Protein AF-A0A7C3G7V5-F1 (afdb_monomer)

Secondary structure (DSSP, 8-state):
----HHHHHHHHHHHHHHHTTS--------HHHHHTS-GGG-EEEEEETTEEEEEEBPHHHHHHHHTTSS-HHHHHHHH---BPPP-

Foldseek 3Di:
DDDDLVCLVVVLVVVVVVCVVDPDDDDDPQLSNQLVDQQQPDWDWDQDPNDIDIAGWAPVVNVCVVVVVDGSSRCCVPPRTDHHDDD

Mean predicted aligned error: 4.0 Å

pLDDT: mean 92.06, std 9.37, range [46.81, 97.88]

Nearest PDB structures (foldseek):
  2i9y-assembly1_A  TM=4.670E-01  e=6.134E+00  Arabidopsis thaliana

Structure (mmCIF, N/CA/C/O backbone):
data_AF-A0A7C3G7V5-F1
#
_entry.id   AF-A0A7C3G7V5-F1
#
loop_
_atom_site.group_PDB
_atom_site.id
_atom_site.type_symbol
_atom_site.label_atom_id
_atom_site.label_alt_id
_atom_site.label_comp_id
_atom_site.label_asym_id
_atom_site.label_entity_id
_atom_site.label_seq_id
_atom_site.pdbx_PDB_ins_code
_atom_site.Cartn_x
_atom_site.Cartn_y
_atom_site.Cartn_z
_atom_site.occupancy
_atom_site.B_iso_or_equiv
_atom_site.auth_seq_id
_atom_site.auth_comp_id
_atom_site.auth_asym_id
_atom_site.auth_atom_id
_atom_site.pdbx_PDB_model_num
ATOM 1 N N . MET A 1 1 ? 2.538 -15.937 5.045 1.00 46.81 1 MET A N 1
ATOM 2 C CA . MET A 1 1 ? 1.398 -16.154 5.958 1.00 46.81 1 MET A CA 1
ATOM 3 C C . MET A 1 1 ? 0.137 -15.975 5.140 1.00 46.81 1 MET A C 1
ATOM 5 O O . MET A 1 1 ? 0.007 -14.944 4.494 1.00 46.81 1 MET A O 1
ATOM 9 N N . THR A 1 2 ? -0.718 -16.986 5.065 1.00 63.91 2 THR A N 1
ATOM 10 C CA . THR A 1 2 ? -1.953 -16.934 4.277 1.00 63.91 2 THR A CA 1
ATOM 11 C C . THR A 1 2 ? -3.099 -16.525 5.188 1.00 63.91 2 THR A C 1
ATOM 13 O O . THR A 1 2 ? -3.493 -17.273 6.077 1.00 63.91 2 THR A O 1
ATOM 16 N N . ILE A 1 3 ? -3.612 -15.314 4.988 1.00 71.19 3 ILE A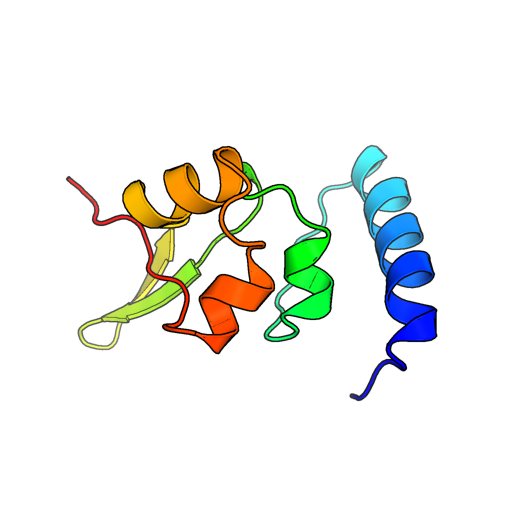 N 1
ATOM 17 C CA . ILE A 1 3 ? -4.875 -14.893 5.590 1.00 71.19 3 ILE A CA 1
ATOM 18 C C . ILE A 1 3 ? -5.990 -15.395 4.683 1.00 71.19 3 ILE A C 1
ATOM 20 O O . ILE A 1 3 ? -5.937 -15.209 3.468 1.00 71.19 3 ILE A O 1
ATOM 24 N N . HIS A 1 4 ? -6.976 -16.071 5.266 1.00 77.62 4 HIS A N 1
ATOM 25 C CA . HIS A 1 4 ? -8.143 -16.529 4.524 1.00 77.62 4 HIS A CA 1
ATOM 26 C C . HIS A 1 4 ? -8.876 -15.315 3.917 1.00 77.62 4 HIS A C 1
ATOM 28 O O . HIS A 1 4 ? -9.143 -14.367 4.660 1.00 77.62 4 HIS A O 1
ATOM 34 N N . PRO A 1 5 ? -9.257 -15.318 2.623 1.00 69.94 5 PRO A N 1
ATOM 35 C CA . PRO A 1 5 ? -9.898 -14.163 1.983 1.00 69.94 5 PRO A CA 1
ATOM 36 C C . PRO A 1 5 ? -11.131 -13.644 2.739 1.00 69.94 5 PRO A C 1
ATOM 38 O O . PRO A 1 5 ? -11.284 -12.442 2.934 1.00 69.94 5 PRO A O 1
ATOM 41 N N . GLY A 1 6 ? -11.953 -14.551 3.283 1.00 77.25 6 GLY A N 1
ATOM 42 C CA . GLY A 1 6 ? -13.133 -14.197 4.085 1.00 77.25 6 GLY A CA 1
ATOM 43 C C . GLY A 1 6 ? -12.837 -13.519 5.432 1.00 77.25 6 GLY A C 1
ATOM 44 O O . GLY A 1 6 ? -13.740 -12.945 6.026 1.00 77.25 6 GLY A O 1
ATOM 45 N N . ALA A 1 7 ? -11.592 -13.560 5.915 1.00 86.06 7 ALA A N 1
ATOM 46 C CA . ALA A 1 7 ? -11.170 -12.868 7.135 1.00 86.06 7 ALA A CA 1
ATOM 47 C C . ALA A 1 7 ? -10.543 -11.490 6.852 1.00 86.06 7 ALA A C 1
ATOM 49 O O . ALA A 1 7 ? -10.347 -10.705 7.780 1.00 86.06 7 ALA A O 1
ATOM 50 N N . MET A 1 8 ? -10.236 -11.172 5.588 1.00 88.62 8 MET A N 1
ATOM 51 C CA . MET A 1 8 ? -9.519 -9.945 5.236 1.00 88.62 8 MET A CA 1
ATOM 52 C C . MET A 1 8 ? -10.335 -8.684 5.545 1.00 88.62 8 MET A C 1
ATOM 54 O O . MET A 1 8 ? -9.776 -7.704 6.025 1.00 88.62 8 MET A O 1
ATOM 58 N N . GLY A 1 9 ? -11.656 -8.720 5.337 1.00 89.38 9 GLY A N 1
ATOM 59 C CA . GLY A 1 9 ? -12.534 -7.593 5.664 1.00 89.38 9 GLY A CA 1
ATOM 60 C C . GLY A 1 9 ? -12.553 -7.267 7.161 1.00 89.38 9 GLY A C 1
ATOM 61 O O . GLY A 1 9 ? -12.477 -6.100 7.533 1.00 89.38 9 GLY A O 1
ATOM 62 N N . VAL A 1 10 ? -12.574 -8.294 8.019 1.00 92.50 10 VAL A N 1
ATOM 63 C CA . VAL A 1 10 ? -12.496 -8.117 9.480 1.00 92.50 10 VAL A CA 1
ATOM 64 C C . VAL A 1 10 ? -11.144 -7.526 9.867 1.00 92.50 10 VAL A C 1
ATOM 66 O O . VAL A 1 10 ? -11.091 -6.538 10.589 1.00 92.50 10 VAL A O 1
ATOM 69 N N . LEU A 1 11 ? -10.048 -8.075 9.334 1.00 91.56 11 LEU A N 1
ATOM 70 C CA . LEU A 1 11 ? -8.712 -7.537 9.583 1.00 91.56 11 LEU A CA 1
ATOM 71 C C . LEU A 1 11 ? -8.594 -6.067 9.159 1.00 91.56 11 LEU A C 1
ATOM 73 O O . LEU A 1 11 ? -8.024 -5.260 9.891 1.00 91.56 11 LEU A O 1
ATOM 77 N N . TRP A 1 12 ? -9.114 -5.720 7.981 1.00 92.69 12 TRP A N 1
ATOM 78 C CA . TRP A 1 12 ? -9.093 -4.346 7.499 1.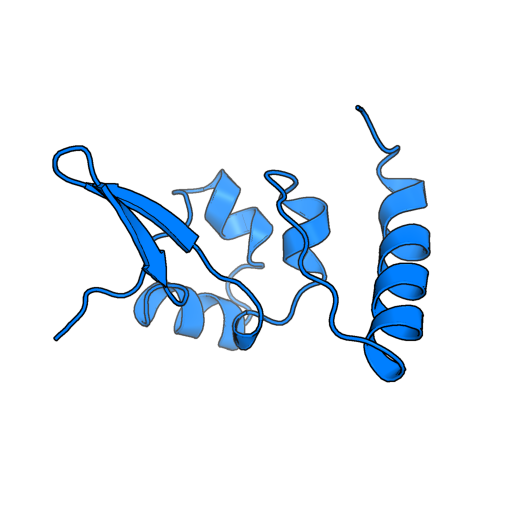00 92.69 12 TRP A CA 1
ATOM 79 C C . TRP A 1 12 ? -9.868 -3.409 8.421 1.00 92.69 12 TRP A C 1
ATOM 81 O O . TRP A 1 12 ? -9.381 -2.321 8.718 1.00 92.69 12 TRP A O 1
ATOM 91 N N . GLU A 1 13 ? -11.031 -3.832 8.915 1.00 94.06 13 GLU A N 1
ATOM 92 C CA . GLU A 1 13 ? -11.813 -3.026 9.849 1.00 94.06 13 GLU A CA 1
ATOM 93 C C . GLU A 1 13 ? -11.063 -2.782 11.163 1.00 94.06 13 GLU A C 1
ATOM 95 O O . GLU A 1 13 ? -11.023 -1.648 11.643 1.00 94.06 13 GLU A O 1
ATOM 100 N N . GLU A 1 14 ? -10.381 -3.796 11.696 1.00 94.75 14 GLU A N 1
ATOM 101 C CA . GLU A 1 14 ? -9.541 -3.640 12.888 1.00 94.75 14 GLU A CA 1
ATOM 102 C C . GLU A 1 14 ? -8.366 -2.683 12.638 1.00 94.75 14 GLU A C 1
ATOM 104 O O . GLU A 1 14 ? -8.113 -1.781 13.443 1.00 94.75 14 GLU A O 1
ATOM 109 N N . ILE A 1 15 ? -7.685 -2.808 11.490 1.00 94.81 15 ILE A N 1
ATOM 110 C CA . ILE A 1 15 ? -6.618 -1.881 11.079 1.00 94.81 15 ILE A CA 1
ATOM 111 C C . ILE A 1 15 ? -7.171 -0.456 10.968 1.00 94.81 15 ILE A C 1
ATOM 113 O O . ILE A 1 15 ? -6.575 0.486 11.491 1.00 94.81 15 ILE A O 1
ATOM 117 N N . ARG A 1 16 ? -8.327 -0.283 10.322 1.00 94.75 16 ARG A N 1
ATOM 118 C CA . ARG A 1 16 ? -8.981 1.014 10.131 1.00 94.75 16 ARG A CA 1
ATOM 119 C C . ARG A 1 16 ? -9.369 1.638 11.468 1.00 94.75 16 ARG A C 1
ATOM 121 O O . ARG A 1 16 ? -9.065 2.808 11.691 1.00 94.75 16 ARG A O 1
ATOM 128 N N . SER A 1 17 ? -9.971 0.868 12.372 1.00 96.75 17 SER A N 1
ATOM 129 C CA . SER A 1 17 ? -10.326 1.305 13.727 1.00 96.75 17 SER A CA 1
ATOM 130 C C . SER A 1 17 ? -9.091 1.727 14.521 1.00 96.75 17 SER A C 1
ATOM 132 O O . SER A 1 17 ? -9.070 2.803 15.121 1.00 96.75 17 SER A O 1
ATOM 134 N N . ALA A 1 18 ? -8.028 0.922 14.500 1.00 96.81 18 ALA A N 1
ATOM 135 C CA . ALA A 1 18 ? -6.779 1.251 15.176 1.00 96.81 18 ALA A CA 1
ATOM 136 C C . ALA A 1 18 ? -6.103 2.499 14.575 1.00 96.81 18 ALA A C 1
ATOM 138 O O . ALA A 1 18 ? -5.586 3.327 15.327 1.00 96.81 18 ALA A O 1
ATOM 139 N N . SER A 1 19 ? -6.207 2.701 13.254 1.00 96.25 19 SER A N 1
ATOM 140 C CA . SER A 1 19 ? -5.635 3.863 12.553 1.00 96.25 19 SER A CA 1
ATOM 141 C C . SER A 1 19 ? -6.225 5.214 12.987 1.00 96.25 19 SER A C 1
ATOM 143 O O . SER A 1 19 ? -5.616 6.259 12.775 1.00 96.25 19 SER A O 1
ATOM 145 N N . GLN A 1 20 ? -7.397 5.210 13.634 1.00 96.25 20 GLN A N 1
ATOM 146 C CA . GLN A 1 20 ? -8.012 6.421 14.192 1.00 96.25 20 GLN A CA 1
ATOM 147 C C . GLN A 1 20 ? -7.299 6.913 15.460 1.00 96.25 20 GLN A C 1
ATOM 149 O O . GLN A 1 20 ? -7.475 8.062 15.857 1.00 96.25 20 GLN A O 1
ATOM 154 N N . ARG A 1 21 ? -6.527 6.039 16.119 1.00 97.88 21 ARG A N 1
ATOM 155 C CA . ARG A 1 21 ? -5.840 6.316 17.391 1.00 97.88 21 ARG A CA 1
ATOM 156 C C . ARG A 1 21 ? -4.325 6.414 17.232 1.00 97.88 21 ARG A C 1
ATOM 158 O O . ARG A 1 21 ? -3.673 7.054 18.050 1.00 97.88 21 ARG A O 1
ATOM 165 N N . SER A 1 22 ? -3.762 5.789 16.201 1.00 96.81 22 SER A N 1
ATOM 166 C CA . SER A 1 22 ? -2.327 5.809 15.919 1.00 96.81 22 SER A CA 1
ATOM 167 C C . SER A 1 22 ? -2.040 5.662 14.426 1.00 96.81 22 SER A C 1
ATOM 169 O O . SER A 1 22 ? -2.861 5.167 13.659 1.00 96.81 22 SER A O 1
ATOM 171 N N . GLN A 1 23 ? -0.850 6.081 13.992 1.00 96.81 23 GLN A N 1
ATOM 172 C CA . GLN A 1 23 ? -0.414 5.839 12.621 1.00 96.81 23 GLN A CA 1
ATOM 173 C C . GLN A 1 23 ? -0.060 4.358 12.430 1.00 96.81 23 GLN A C 1
ATOM 175 O O . GLN A 1 23 ? 0.733 3.803 13.189 1.00 96.81 23 GLN A O 1
ATOM 180 N N . ILE A 1 24 ? -0.612 3.742 11.383 1.00 96.12 24 ILE A N 1
ATOM 181 C CA . ILE A 1 24 ? -0.324 2.357 10.996 1.00 96.12 24 ILE A CA 1
ATOM 182 C C . ILE A 1 24 ? 0.243 2.348 9.580 1.00 96.12 24 ILE A C 1
ATOM 184 O O . ILE A 1 24 ? -0.347 2.919 8.663 1.00 96.12 24 ILE A O 1
ATOM 188 N N . ILE A 1 25 ? 1.385 1.682 9.406 1.00 95.75 25 ILE A N 1
ATOM 189 C CA . ILE A 1 25 ? 1.999 1.425 8.102 1.00 95.75 25 ILE A CA 1
ATOM 190 C C . ILE A 1 25 ? 1.939 -0.077 7.856 1.00 95.75 25 ILE A C 1
ATOM 192 O O . ILE A 1 25 ? 2.450 -0.864 8.650 1.00 95.75 25 ILE A O 1
ATOM 196 N N . VAL A 1 26 ? 1.318 -0.464 6.745 1.00 94.81 26 VAL A N 1
ATOM 197 C CA . VAL A 1 26 ? 1.199 -1.860 6.324 1.00 94.81 26 VAL A CA 1
ATOM 198 C C . VAL A 1 26 ? 2.002 -2.049 5.046 1.00 94.81 26 VAL A C 1
ATOM 200 O O . VAL A 1 26 ? 1.805 -1.323 4.074 1.00 94.81 26 VAL A O 1
ATOM 203 N N . THR A 1 27 ? 2.889 -3.041 5.031 1.00 94.31 27 THR A N 1
ATOM 204 C CA . THR A 1 27 ? 3.512 -3.531 3.800 1.00 94.31 27 THR 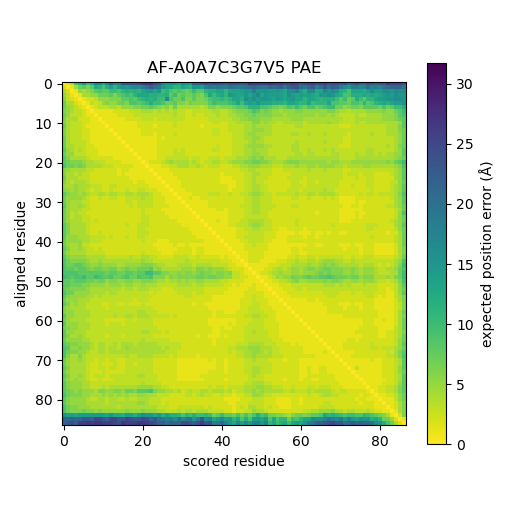A CA 1
ATOM 205 C C . THR A 1 27 ? 2.749 -4.764 3.333 1.00 94.31 27 THR A C 1
ATOM 207 O O . THR 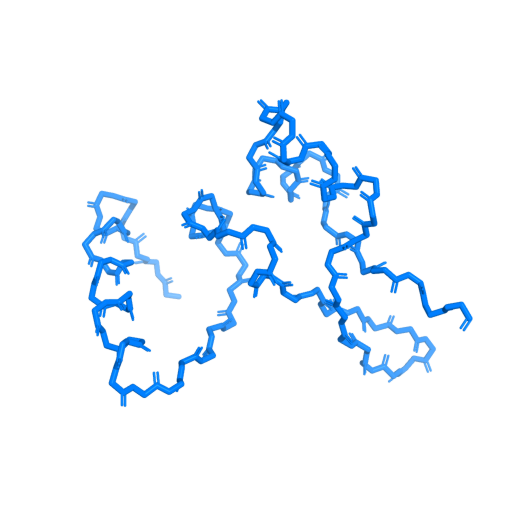A 1 27 ? 2.479 -5.681 4.108 1.00 94.31 27 THR A O 1
ATOM 210 N N . THR A 1 28 ? 2.329 -4.779 2.070 1.00 92.19 28 THR A N 1
ATOM 211 C CA . THR A 1 28 ? 1.514 -5.871 1.537 1.00 92.19 28 THR A CA 1
ATOM 212 C C . THR A 1 28 ? 1.766 -6.074 0.050 1.00 92.19 28 THR A C 1
ATOM 214 O O . THR A 1 28 ? 1.935 -5.115 -0.698 1.00 92.19 28 THR A O 1
ATOM 217 N N . HIS A 1 29 ? 1.750 -7.338 -0.368 1.00 91.25 29 HIS A N 1
ATOM 218 C CA . HIS A 1 29 ? 1.596 -7.742 -1.768 1.00 91.25 29 HIS A CA 1
ATOM 219 C C . HIS A 1 29 ? 0.214 -8.369 -2.025 1.00 91.25 29 HIS A C 1
ATOM 221 O O . HIS A 1 29 ? -0.017 -8.903 -3.104 1.00 91.25 29 HIS A O 1
ATOM 227 N N . SER A 1 30 ? -0.698 -8.347 -1.042 1.00 92.25 30 SER A N 1
ATOM 228 C CA . SER A 1 30 ? -2.064 -8.856 -1.200 1.00 92.25 30 SER A CA 1
ATOM 229 C C . SER A 1 30 ? -2.886 -7.850 -2.002 1.00 92.25 30 SER A C 1
ATOM 231 O O . SER A 1 30 ? -3.139 -6.753 -1.496 1.00 92.25 30 SER A O 1
ATOM 233 N N . PRO A 1 31 ? -3.340 -8.205 -3.214 1.00 94.00 31 PRO A N 1
ATOM 234 C CA . PRO A 1 31 ? -4.178 -7.301 -3.981 1.00 94.00 31 PRO A CA 1
ATOM 235 C C . PRO A 1 31 ? -5.544 -7.101 -3.305 1.00 94.00 31 PRO A C 1
ATOM 237 O O . PRO A 1 31 ? -6.057 -5.991 -3.315 1.00 94.00 31 PRO A O 1
ATOM 240 N N . ASP A 1 32 ? -6.069 -8.123 -2.619 1.00 92.44 32 ASP A N 1
ATOM 241 C CA . ASP A 1 32 ? -7.341 -8.034 -1.888 1.00 92.44 32 ASP A CA 1
ATOM 242 C C . ASP A 1 32 ? -7.296 -6.970 -0.782 1.00 92.44 32 ASP A C 1
ATOM 244 O O . ASP A 1 32 ? -8.257 -6.232 -0.591 1.00 92.44 32 ASP A O 1
ATOM 248 N N . LEU A 1 33 ? -6.167 -6.837 -0.071 1.00 92.75 33 LEU A N 1
ATOM 249 C CA . LEU A 1 33 ? -6.000 -5.770 0.920 1.00 92.75 33 LEU A CA 1
ATOM 250 C C . LEU A 1 33 ? -5.901 -4.387 0.258 1.00 92.75 33 LEU A C 1
ATOM 252 O O . LEU A 1 33 ? -6.405 -3.412 0.807 1.00 92.75 33 LEU A O 1
ATOM 256 N N . LEU A 1 34 ? -5.271 -4.293 -0.918 1.00 94.75 34 LEU A N 1
ATOM 257 C CA . LEU A 1 34 ? -5.180 -3.034 -1.663 1.00 94.75 34 LEU A CA 1
ATOM 258 C C . LEU A 1 34 ? -6.545 -2.564 -2.173 1.00 94.75 34 LEU A C 1
ATOM 260 O O . LEU A 1 34 ? -6.782 -1.358 -2.184 1.00 94.75 34 LEU A O 1
ATOM 264 N N . ASP A 1 35 ? -7.442 -3.484 -2.534 1.00 94.94 35 ASP A N 1
ATOM 265 C CA . ASP A 1 35 ? -8.809 -3.170 -2.975 1.00 94.94 35 ASP A CA 1
ATOM 266 C C . ASP A 1 35 ? -9.642 -2.465 -1.888 1.00 94.94 35 ASP A C 1
ATOM 268 O O . ASP A 1 35 ? -10.587 -1.739 -2.194 1.00 94.94 35 ASP A O 1
ATOM 272 N N . MET A 1 36 ? -9.259 -2.614 -0.616 1.00 93.56 36 MET A N 1
ATOM 273 C CA . MET A 1 36 ? -9.894 -1.943 0.524 1.00 93.56 36 MET A CA 1
ATOM 274 C C . MET A 1 36 ? -9.287 -0.572 0.865 1.00 93.56 36 MET A C 1
ATOM 276 O O . MET A 1 36 ? -9.881 0.199 1.626 1.00 93.56 36 MET A O 1
ATOM 280 N N . CYS A 1 37 ? -8.127 -0.239 0.298 1.00 93.94 37 CYS A N 1
ATOM 281 C CA . CYS A 1 37 ? -7.424 1.014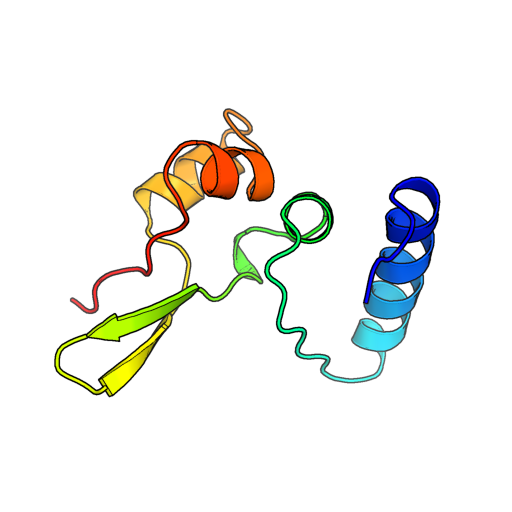 0.555 1.00 93.94 37 CYS A CA 1
ATOM 282 C C . CYS A 1 37 ? -7.919 2.142 -0.358 1.00 93.94 37 CYS A C 1
ATOM 284 O O . CYS A 1 37 ? -8.148 1.957 -1.554 1.00 93.94 37 CYS A O 1
ATOM 286 N N . ASN A 1 38 ? -7.962 3.375 0.156 1.00 95.19 38 ASN A N 1
ATOM 287 C CA . ASN A 1 38 ? -8.040 4.531 -0.732 1.00 95.19 38 ASN A CA 1
ATOM 288 C C . ASN A 1 38 ? -6.708 4.663 -1.486 1.00 95.19 38 ASN A C 1
ATOM 290 O O . ASN A 1 38 ? -5.646 4.657 -0.866 1.00 95.19 38 ASN A O 1
ATOM 294 N N . VAL A 1 39 ? -6.740 4.862 -2.806 1.00 96.44 39 VAL A N 1
ATOM 295 C CA . VAL A 1 39 ? -5.519 4.976 -3.628 1.00 96.44 39 VAL A CA 1
ATOM 296 C C . VAL A 1 39 ? -4.549 6.065 -3.147 1.00 96.44 39 VAL A C 1
ATOM 298 O O . VAL A 1 39 ? -3.338 5.932 -3.295 1.00 96.44 39 VAL A O 1
ATOM 301 N N . ASN A 1 40 ? -5.049 7.122 -2.495 1.00 96.50 40 ASN A N 1
ATOM 302 C CA . ASN A 1 40 ? -4.215 8.172 -1.899 1.00 96.50 40 ASN A CA 1
ATOM 303 C C . ASN A 1 40 ? -3.371 7.691 -0.706 1.00 96.50 40 ASN A C 1
ATOM 305 O O . ASN A 1 40 ? -2.360 8.316 -0.378 1.00 96.50 40 ASN A O 1
ATOM 309 N N . GLN A 1 41 ? -3.785 6.609 -0.047 1.00 96.06 41 GLN A N 1
ATOM 310 C CA . GLN A 1 41 ? -3.085 5.995 1.083 1.00 96.06 41 GLN A CA 1
ATOM 311 C C . GLN A 1 41 ? -2.000 5.014 0.619 1.00 96.06 41 GLN A C 1
ATOM 313 O O . GLN A 1 41 ? -1.110 4.679 1.395 1.00 96.06 41 GLN A O 1
ATOM 318 N N . ILE A 1 42 ? -2.036 4.584 -0.645 1.00 97.25 42 ILE A N 1
ATOM 319 C CA . ILE A 1 42 ? -1.095 3.607 -1.190 1.00 97.25 42 ILE A CA 1
ATOM 320 C C . ILE A 1 42 ? 0.240 4.289 -1.511 1.00 97.25 42 ILE A C 1
ATOM 322 O O . ILE A 1 42 ? 0.295 5.406 -2.045 1.00 97.25 42 ILE A O 1
ATOM 326 N N . ARG A 1 43 ? 1.334 3.606 -1.169 1.00 97.44 43 ARG A N 1
ATOM 327 C CA . ARG A 1 43 ? 2.698 3.961 -1.566 1.00 97.44 43 ARG A CA 1
ATOM 328 C C . ARG A 1 43 ? 3.329 2.785 -2.298 1.00 97.44 43 ARG A C 1
ATOM 330 O O . ARG A 1 43 ? 3.250 1.657 -1.821 1.00 97.44 43 ARG A O 1
ATOM 337 N N . VAL A 1 44 ? 3.928 3.061 -3.450 1.00 96.88 44 VAL A N 1
ATOM 338 C CA . VAL A 1 44 ? 4.589 2.068 -4.300 1.00 96.88 44 VAL A CA 1
ATOM 339 C C . V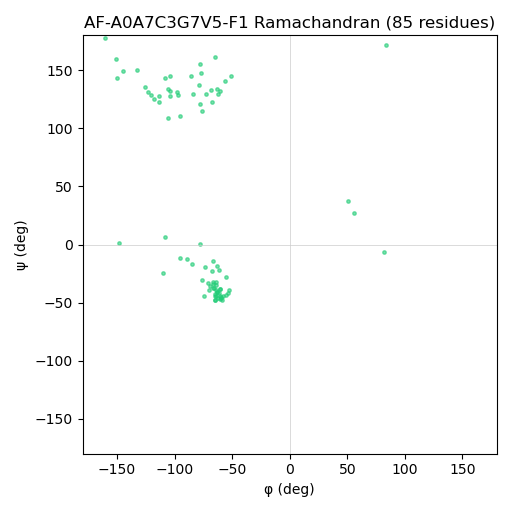AL A 1 44 ? 6.085 2.115 -4.025 1.00 96.88 44 VAL A C 1
ATOM 341 O O . VAL A 1 44 ? 6.668 3.201 -3.968 1.00 96.88 44 VAL A O 1
ATOM 344 N N . LEU A 1 45 ? 6.676 0.939 -3.813 1.00 94.56 45 LEU A N 1
ATOM 345 C CA . LEU A 1 45 ? 8.111 0.759 -3.638 1.00 94.56 45 LEU A CA 1
ATOM 346 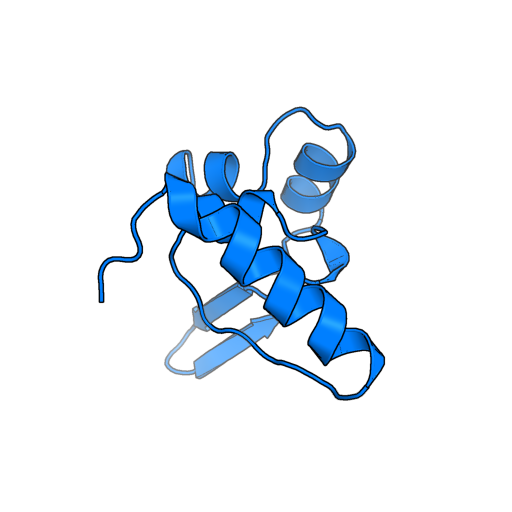C C . LEU A 1 45 ? 8.694 0.173 -4.920 1.00 94.56 45 LEU A C 1
ATOM 348 O O . LEU A 1 45 ? 8.242 -0.871 -5.383 1.00 94.56 45 LEU A O 1
ATOM 352 N N . GLU A 1 46 ? 9.734 0.807 -5.439 1.00 92.62 46 GLU A N 1
ATOM 353 C CA . GLU A 1 46 ? 10.465 0.358 -6.621 1.00 92.62 46 GLU A CA 1
ATOM 354 C C . GLU A 1 46 ? 11.964 0.404 -6.346 1.00 92.62 46 GLU A C 1
ATOM 356 O O . GLU A 1 46 ? 12.444 1.220 -5.557 1.00 92.62 46 GLU A O 1
ATOM 361 N N . LYS A 1 47 ? 12.717 -0.487 -6.991 1.00 91.44 47 LYS A N 1
ATOM 362 C CA . LYS A 1 47 ? 14.177 -0.487 -6.928 1.00 91.44 47 LYS A CA 1
ATOM 363 C C . LYS A 1 47 ? 14.724 0.030 -8.250 1.00 91.44 47 LYS A C 1
ATOM 365 O O . LYS A 1 47 ? 14.686 -0.673 -9.254 1.00 91.44 47 LYS A O 1
ATOM 370 N N . GLU A 1 48 ? 15.281 1.230 -8.224 1.00 90.31 48 GLU A N 1
ATOM 371 C CA . GLU A 1 48 ? 15.853 1.905 -9.387 1.00 90.31 48 GLU A CA 1
ATOM 372 C C . GLU A 1 48 ? 17.343 2.138 -9.149 1.00 90.31 48 GLU A C 1
ATOM 374 O O . GLU A 1 48 ? 17.730 2.727 -8.140 1.00 90.31 48 GLU A O 1
ATOM 379 N N . ASN A 1 49 ? 18.199 1.667 -10.060 1.00 91.50 49 ASN A N 1
ATOM 380 C CA . ASN A 1 49 ? 19.657 1.852 -9.977 1.00 91.50 49 ASN A CA 1
ATOM 381 C C . ASN A 1 49 ? 20.258 1.443 -8.615 1.00 91.50 49 ASN A C 1
ATOM 383 O O . ASN A 1 49 ? 21.152 2.095 -8.085 1.00 91.50 49 ASN A O 1
ATOM 387 N N . GLY A 1 50 ? 19.737 0.363 -8.022 1.00 93.62 50 GLY A N 1
ATOM 388 C CA . GLY A 1 50 ? 20.184 -0.137 -6.718 1.00 93.62 50 GLY A CA 1
ATOM 389 C C . GLY A 1 50 ? 19.579 0.574 -5.503 1.00 93.62 50 GLY A C 1
ATOM 390 O O . GLY A 1 50 ? 19.767 0.089 -4.390 1.00 93.62 50 GLY A O 1
ATOM 391 N N . VAL A 1 51 ? 18.809 1.647 -5.700 1.00 93.88 51 VAL A N 1
ATOM 392 C CA . VAL A 1 51 ? 18.177 2.438 -4.638 1.00 93.88 51 VAL A CA 1
ATOM 393 C C . VAL A 1 51 ? 16.688 2.116 -4.556 1.00 93.88 51 VAL A C 1
ATOM 395 O O . VAL A 1 51 ? 15.987 2.104 -5.566 1.00 93.88 51 VAL A O 1
ATOM 398 N N . THR A 1 52 ? 16.188 1.871 -3.345 1.00 92.81 52 THR A N 1
ATOM 399 C CA . THR A 1 52 ? 14.745 1.753 -3.109 1.00 92.81 52 THR A CA 1
ATOM 400 C C . THR A 1 52 ? 14.129 3.142 -3.064 1.00 92.81 52 THR A C 1
ATOM 402 O O . THR A 1 52 ? 14.488 3.957 -2.214 1.00 92.81 52 THR A O 1
ATOM 405 N N . ARG A 1 53 ? 13.173 3.395 -3.951 1.00 94.44 53 ARG A N 1
ATOM 406 C CA . ARG A 1 53 ? 12.348 4.599 -3.955 1.00 94.44 53 ARG A CA 1
ATOM 407 C C . ARG A 1 53 ? 10.935 4.253 -3.530 1.00 94.44 53 ARG A C 1
ATOM 409 O O . ARG A 1 53 ? 10.411 3.196 -3.870 1.00 94.44 53 ARG A O 1
ATOM 416 N N . VAL A 1 54 ? 10.324 5.163 -2.783 1.00 94.75 54 VAL A N 1
ATOM 417 C CA . VAL A 1 54 ? 8.937 5.061 -2.337 1.00 94.75 54 VAL A CA 1
ATOM 418 C C . VAL A 1 54 ? 8.195 6.320 -2.754 1.00 94.75 54 VAL A C 1
ATOM 420 O O . VAL A 1 54 ? 8.712 7.422 -2.607 1.00 94.75 54 VAL A O 1
ATOM 423 N N . GLY A 1 55 ? 6.987 6.175 -3.285 1.00 96.12 55 GLY A N 1
ATOM 424 C CA . GLY A 1 55 ? 6.192 7.320 -3.723 1.00 96.12 55 GLY A CA 1
ATOM 425 C C . GLY A 1 55 ? 4.717 6.986 -3.843 1.00 96.12 55 GLY A C 1
ATOM 426 O O . GLY A 1 55 ? 4.299 5.859 -3.581 1.00 96.12 55 GLY A O 1
ATOM 427 N N . SER A 1 56 ? 3.900 7.974 -4.199 1.00 97.19 56 SER A N 1
ATOM 428 C CA . SER A 1 56 ? 2.491 7.729 -4.513 1.00 97.19 56 SER A CA 1
ATOM 429 C C . SER A 1 56 ? 2.351 6.852 -5.756 1.00 97.19 56 SER A C 1
ATOM 431 O O . SER A 1 56 ? 3.268 6.774 -6.569 1.00 97.19 56 SER A O 1
ATOM 433 N N . VAL A 1 57 ? 1.178 6.245 -5.927 1.00 97.31 57 VAL A N 1
ATOM 434 C CA . VAL A 1 57 ? 0.787 5.615 -7.197 1.00 97.31 57 VAL A CA 1
ATOM 435 C C . VAL A 1 57 ? 0.876 6.644 -8.334 1.00 97.31 57 VAL A C 1
ATOM 437 O O . VAL A 1 57 ? 0.524 7.811 -8.125 1.00 97.31 57 VAL A O 1
ATOM 440 N N . ALA A 1 58 ? 1.349 6.216 -9.508 1.00 97.00 58 ALA A N 1
ATOM 441 C CA . ALA A 1 58 ? 1.422 7.027 -10.722 1.00 97.00 58 ALA A CA 1
ATOM 442 C C . ALA A 1 58 ? 0.074 7.696 -11.039 1.00 97.00 58 ALA A C 1
ATOM 444 O O . ALA A 1 58 ? -0.992 7.128 -10.778 1.00 97.00 58 ALA A O 1
ATOM 445 N N . ALA A 1 59 ? 0.111 8.918 -11.574 1.00 96.81 59 ALA A N 1
ATOM 446 C CA . ALA A 1 59 ? -1.078 9.756 -11.726 1.00 96.81 59 ALA A CA 1
ATOM 447 C C . ALA A 1 59 ? -2.142 9.103 -12.623 1.00 96.81 59 ALA A C 1
ATOM 449 O O . ALA A 1 59 ? -3.332 9.151 -12.310 1.00 96.81 59 ALA A O 1
ATOM 450 N N . GLU A 1 60 ? -1.708 8.427 -13.682 1.00 96.69 60 GLU A N 1
ATOM 451 C CA . GLU A 1 60 ? -2.558 7.732 -14.645 1.00 96.69 60 GLU A CA 1
ATOM 452 C C . GLU A 1 60 ? -3.294 6.568 -13.971 1.00 96.69 60 GLU A C 1
ATOM 454 O O . GLU A 1 60 ? -4.516 6.451 -14.059 1.00 96.69 60 GLU A O 1
ATOM 459 N N . GLN A 1 61 ? -2.568 5.743 -13.214 1.00 97.06 61 GLN A N 1
ATOM 460 C CA . GLN A 1 61 ? -3.152 4.624 -12.471 1.00 97.06 61 GLN A CA 1
ATOM 461 C C . GLN A 1 61 ? -4.066 5.102 -11.345 1.00 97.06 61 GLN A C 1
ATOM 463 O O . GLN A 1 61 ? -5.133 4.536 -11.110 1.00 97.06 61 GLN A O 1
ATOM 468 N N . LYS A 1 62 ? -3.687 6.190 -10.676 1.00 97.12 62 LYS A N 1
ATOM 469 C CA . LYS A 1 62 ? -4.518 6.829 -9.663 1.00 97.12 62 LYS A CA 1
ATOM 470 C C . LYS A 1 62 ? -5.848 7.307 -10.251 1.00 97.12 62 LYS A C 1
ATOM 472 O O . LYS A 1 62 ? -6.889 7.063 -9.641 1.00 97.12 62 LYS A O 1
ATOM 477 N N . ALA A 1 63 ? -5.829 7.932 -11.429 1.00 97.44 63 ALA A N 1
ATOM 478 C CA . ALA A 1 63 ? -7.030 8.387 -12.125 1.00 97.44 63 ALA A CA 1
ATOM 479 C C . ALA A 1 63 ? -7.940 7.218 -12.539 1.00 97.44 63 ALA A C 1
ATOM 481 O O . ALA A 1 63 ? -9.159 7.310 -12.381 1.00 97.44 63 ALA A O 1
ATOM 482 N N . ILE A 1 64 ? -7.363 6.099 -12.990 1.00 97.31 64 ILE A N 1
ATOM 483 C CA . ILE A 1 64 ? -8.099 4.864 -13.310 1.00 97.31 64 ILE A CA 1
ATOM 484 C C . ILE A 1 64 ? -8.856 4.340 -12.080 1.00 97.31 64 ILE A C 1
ATOM 486 O O . ILE A 1 64 ? -10.059 4.077 -12.170 1.00 97.31 64 ILE A O 1
ATOM 490 N N . VAL A 1 65 ? -8.188 4.256 -10.920 1.00 97.31 65 VAL A N 1
ATOM 491 C CA . VAL A 1 65 ? -8.830 3.811 -9.669 1.00 97.31 65 VAL A CA 1
ATOM 492 C C . VAL A 1 65 ? -9.911 4.784 -9.212 1.00 97.31 65 VAL A C 1
ATOM 494 O O . VAL A 1 65 ? -11.007 4.374 -8.835 1.00 97.31 65 VAL A O 1
ATOM 497 N N . GLN A 1 66 ? -9.635 6.089 -9.252 1.00 96.50 66 GLN A N 1
ATOM 498 C CA . GLN A 1 66 ? -10.605 7.112 -8.846 1.00 96.50 66 GLN A CA 1
ATOM 499 C C . GLN A 1 66 ? -11.844 7.129 -9.746 1.00 96.50 66 GLN A C 1
ATOM 501 O O . GLN A 1 66 ? -12.949 7.370 -9.262 1.00 96.50 66 GLN A O 1
ATOM 506 N N . SER A 1 67 ? -11.667 6.803 -11.026 1.00 97.06 67 SER A N 1
ATOM 507 C CA . SER A 1 67 ? -12.751 6.637 -11.999 1.00 97.06 67 SER A CA 1
ATOM 508 C C . SER A 1 67 ? -13.475 5.292 -11.866 1.00 97.06 67 SER A C 1
ATOM 510 O O . SER A 1 67 ? -14.401 5.029 -12.628 1.00 97.06 67 SER A O 1
ATOM 512 N N . LYS A 1 68 ? -13.076 4.444 -10.903 1.00 95.50 68 LYS A N 1
ATOM 513 C CA . LYS A 1 68 ? -13.628 3.104 -10.640 1.00 95.50 68 LYS A CA 1
ATOM 514 C C . LYS A 1 68 ? -13.590 2.170 -11.853 1.00 95.50 68 LYS A C 1
ATOM 516 O O . LYS A 1 68 ? -14.417 1.272 -11.961 1.00 95.50 68 LYS A O 1
ATOM 521 N N . LEU A 1 69 ? -12.641 2.385 -12.765 1.00 96.69 69 LEU A N 1
ATOM 522 C CA . LEU A 1 69 ? -12.451 1.513 -13.927 1.00 96.69 69 LEU A CA 1
ATOM 523 C C . LEU A 1 69 ? -11.749 0.209 -13.534 1.00 96.69 69 LEU A C 1
ATOM 525 O O . LEU A 1 69 ? -11.994 -0.820 -14.149 1.00 96.69 69 LEU A O 1
ATOM 529 N N . PHE A 1 70 ? -10.901 0.278 -12.506 1.00 96.69 70 PHE A N 1
ATOM 530 C CA . PHE A 1 70 ? -10.250 -0.853 -11.853 1.00 96.69 70 PHE A CA 1
ATOM 531 C C . PHE A 1 70 ? -10.115 -0.568 -10.357 1.00 96.69 70 PHE A C 1
ATOM 533 O O . PHE A 1 70 ? -9.907 0.582 -9.956 1.00 96.69 70 PHE A O 1
ATOM 540 N N . ALA A 1 71 ? -10.158 -1.608 -9.533 1.00 97.06 71 ALA A N 1
ATOM 541 C CA . ALA A 1 71 ? -9.687 -1.536 -8.158 1.00 97.06 71 ALA A CA 1
ATOM 542 C C . ALA A 1 71 ? -8.136 -1.606 -8.100 1.00 97.06 71 ALA A C 1
ATOM 544 O O . ALA A 1 71 ? -7.496 -2.116 -9.027 1.00 97.06 71 ALA A O 1
ATOM 545 N N . PRO A 1 72 ? -7.481 -1.082 -7.044 1.00 96.75 72 PRO A N 1
ATOM 546 C CA . PRO A 1 72 ? -6.018 -1.097 -6.924 1.00 96.75 72 PRO A CA 1
ATOM 547 C C . PRO A 1 72 ? -5.369 -2.480 -7.073 1.00 96.75 72 PRO A C 1
ATOM 549 O O . PRO A 1 72 ? -4.324 -2.619 -7.709 1.00 96.75 72 PRO A O 1
ATOM 552 N N . GLY A 1 73 ? -5.971 -3.506 -6.481 1.00 96.31 73 GLY A N 1
ATOM 553 C CA . GLY A 1 73 ? -5.523 -4.887 -6.554 1.00 96.31 73 GLY A CA 1
ATOM 554 C C . GLY A 1 73 ? -5.740 -5.503 -7.934 1.00 96.31 73 GLY A C 1
ATOM 555 O O . GLY A 1 73 ? -4.915 -6.295 -8.387 1.00 96.31 73 GLY A O 1
ATOM 556 N N . GLU A 1 74 ? -6.797 -5.120 -8.649 1.00 96.88 74 GLU A N 1
ATOM 557 C CA . GLU A 1 74 ? -6.980 -5.507 -10.054 1.00 96.88 74 GLU A CA 1
ATOM 558 C C . GLU A 1 74 ? -5.888 -4.907 -10.948 1.00 96.88 74 GLU A C 1
ATOM 560 O O . GLU A 1 74 ? -5.305 -5.631 -11.756 1.00 96.88 74 GLU A O 1
ATOM 565 N N . LEU A 1 75 ? -5.527 -3.632 -10.750 1.00 96.38 75 LEU A N 1
ATOM 566 C CA . LEU A 1 75 ? -4.392 -3.013 -11.450 1.00 96.38 75 LEU A CA 1
ATOM 567 C C . LEU A 1 75 ? -3.073 -3.729 -11.161 1.00 96.38 75 LEU A C 1
ATOM 569 O O . LEU A 1 75 ? -2.318 -4.024 -12.091 1.00 96.38 75 LEU A O 1
ATOM 573 N N . LEU A 1 76 ? -2.817 -4.049 -9.888 1.00 96.00 76 LEU A N 1
ATOM 574 C CA . LEU A 1 76 ? -1.632 -4.804 -9.489 1.00 96.00 76 LEU A CA 1
ATOM 575 C C . LEU A 1 76 ? -1.542 -6.141 -10.242 1.00 96.00 76 LEU A C 1
ATOM 577 O O . LEU A 1 76 ? -0.466 -6.494 -10.716 1.00 96.00 76 LEU A O 1
ATOM 581 N N . ARG A 1 77 ? -2.659 -6.868 -10.375 1.00 95.12 77 ARG A N 1
ATOM 582 C CA . ARG A 1 77 ? -2.711 -8.153 -11.094 1.00 95.12 77 ARG A CA 1
ATOM 583 C C . ARG A 1 77 ? -2.552 -7.994 -12.608 1.00 95.12 77 ARG A C 1
ATOM 585 O O . ARG A 1 77 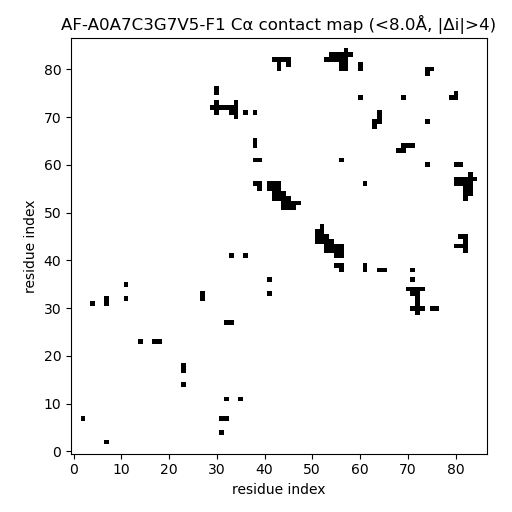? -1.913 -8.836 -13.228 1.00 95.12 77 ARG A O 1
ATOM 592 N N . ALA A 1 78 ? -3.144 -6.955 -13.195 1.00 95.06 78 ALA A N 1
ATOM 593 C CA . ALA A 1 78 ? -3.160 -6.760 -14.643 1.00 95.06 78 ALA A CA 1
ATOM 594 C C . ALA A 1 78 ? -1.804 -6.301 -15.197 1.00 95.06 78 ALA A C 1
ATOM 596 O O . ALA A 1 78 ? -1.354 -6.804 -16.224 1.00 95.06 78 ALA A O 1
ATOM 597 N N . GLN A 1 79 ? -1.163 -5.338 -14.531 1.00 93.56 79 GLN A N 1
ATOM 598 C CA . GLN A 1 79 ? 0.046 -4.684 -15.048 1.00 93.56 79 GLN A CA 1
ATOM 599 C C . GLN A 1 79 ?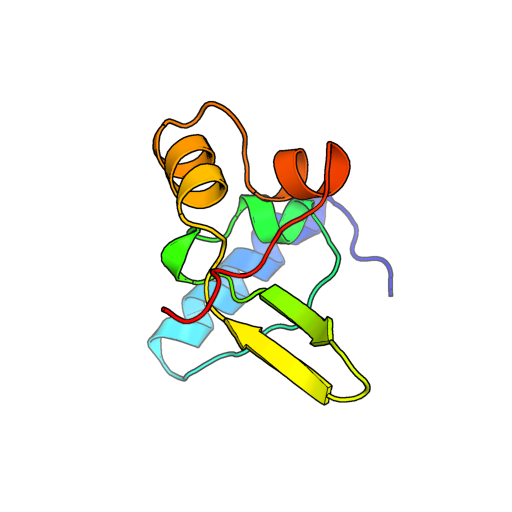 1.032 -4.222 -13.966 1.00 93.56 79 GLN A C 1
ATOM 601 O O . GLN A 1 79 ? 2.057 -3.625 -14.286 1.00 93.56 79 GLN A O 1
ATOM 606 N N . GLY A 1 80 ? 0.737 -4.469 -12.689 1.00 94.62 80 GLY A N 1
ATOM 607 C CA . GLY A 1 80 ? 1.499 -3.917 -11.574 1.00 94.62 80 GLY A CA 1
ATOM 608 C C . GLY A 1 80 ? 1.065 -2.500 -11.181 1.00 94.62 80 GLY A C 1
ATOM 609 O O . GLY A 1 80 ? 0.262 -1.849 -11.850 1.00 94.62 80 GLY A O 1
ATOM 610 N N . LEU A 1 81 ? 1.607 -2.011 -10.066 1.00 95.56 81 LEU A N 1
ATOM 611 C CA . LEU A 1 81 ? 1.497 -0.608 -9.664 1.00 95.56 81 LEU A CA 1
ATOM 612 C C . LEU A 1 81 ? 2.836 0.079 -9.903 1.00 95.56 81 LEU A C 1
ATOM 614 O O . LEU A 1 81 ? 3.872 -0.456 -9.520 1.00 95.56 81 LEU A O 1
ATOM 618 N N . ALA A 1 82 ? 2.780 1.260 -10.502 1.00 95.25 82 ALA A N 1
ATOM 619 C CA . ALA A 1 82 ? 3.912 2.124 -10.760 1.00 95.25 82 ALA A CA 1
ATOM 620 C C . ALA A 1 82 ? 3.920 3.286 -9.767 1.00 95.25 82 ALA A C 1
ATOM 622 O O . ALA A 1 82 ? 2.870 3.811 -9.366 1.00 95.25 82 ALA A O 1
ATOM 623 N N . ARG A 1 83 ? 5.116 3.704 -9.371 1.00 95.50 83 ARG A N 1
ATOM 624 C CA . ARG A 1 83 ? 5.323 4.916 -8.581 1.00 95.50 83 ARG A CA 1
ATOM 625 C C . ARG A 1 83 ? 5.215 6.152 -9.478 1.00 95.50 83 ARG A C 1
ATOM 627 O O . ARG A 1 83 ? 5.600 6.130 -10.641 1.00 95.50 83 ARG A O 1
ATOM 634 N N . ALA A 1 84 ? 4.729 7.262 -8.932 1.00 94.00 84 ALA A N 1
ATOM 635 C CA . ALA A 1 84 ? 4.830 8.552 -9.603 1.00 94.00 84 ALA A CA 1
ATOM 636 C C . ALA A 1 84 ? 6.310 8.933 -9.791 1.00 94.00 84 ALA A C 1
ATOM 638 O O . ALA A 1 84 ? 7.088 8.904 -8.830 1.00 94.00 84 ALA A O 1
ATOM 639 N N . SER A 1 85 ? 6.685 9.302 -11.017 1.00 81.31 85 SER A N 1
ATOM 640 C CA . SER A 1 85 ? 7.990 9.892 -11.308 1.00 81.31 85 SER A CA 1
ATOM 641 C C . SER A 1 85 ? 8.118 11.231 -10.584 1.00 81.31 85 SER A C 1
ATOM 643 O O . SER A 1 85 ? 7.198 12.050 -10.614 1.00 81.31 85 SER A O 1
ATOM 645 N N . GLU A 1 86 ? 9.255 11.455 -9.932 1.00 64.88 86 GLU A N 1
ATOM 646 C CA . GLU A 1 86 ? 9.594 12.777 -9.404 1.00 64.88 86 GLU A CA 1
ATOM 647 C C . GLU A 1 86 ? 9.820 13.702 -10.614 1.00 64.88 86 GLU A C 1
ATOM 649 O O . GLU A 1 86 ? 10.588 13.347 -11.509 1.00 64.88 86 GLU A O 1
ATOM 654 N N . SER A 1 87 ? 9.072 14.811 -10.693 1.00 52.78 87 SER A N 1
ATOM 655 C CA . SER A 1 87 ? 9.321 15.892 -11.666 1.00 52.78 87 SER A CA 1
ATOM 656 C C . SER A 1 87 ? 10.513 16.736 -11.241 1.00 52.78 87 SER A C 1
ATOM 658 O O . SER A 1 87 ? 10.662 16.935 -10.013 1.00 52.78 87 SER A O 1
#

Solvent-accessible surface area (backbone atoms only — not comparable to full-atom values): 5448 Å² total; per-residue (Å²): 135,86,76,58,75,88,50,47,65,58,52,49,51,52,51,54,60,50,46,77,79,43,94,77,87,83,88,78,89,54,36,76,65,39,53,74,49,60,70,88,75,45,68,28,75,47,76,55,97,91,40,81,45,76,33,47,48,20,69,70,61,44,51,39,38,74,69,64,76,39,50,57,19,55,39,40,72,74,76,46,79,52,48,43,78,86,129

Radius of gyration: 13.76 Å; Cα contacts (8 Å, |Δi|>4): 91; chains: 1; bounding box: 34×33×32 Å

Sequence (87 aa):
MTIHPGAMGVLWEEIRSASQRSQIIVTTHSPDLLDMCNVNQIRVLEKENGVTRVGSVAAEQKAIVQSKLFAPGELLRAQGLARASES